Protein AF-A0A3S5DI33-F1 (afdb_monomer_lite)

Foldseek 3Di:
DVCVVLVLAPQSDFDDPVLVVVVVVCCPDCVCVVVPPPDPPPSGNPSDDD

InterPro domains:
  IPR036291 NAD(P)-binding domain superfamily [SSF51735] (3-35)

Secondary structure (DSSP, 8-state):
-HHHHHTT-TTSSPPPHHHHHHHHHHHTSGGGTT-SS------STTSS--

Structure (mmCIF, N/CA/C/O backbone):
data_AF-A0A3S5DI33-F1
#
_entry.id   AF-A0A3S5DI33-F1
#
loop_
_atom_site.group_PDB
_atom_site.id
_atom_site.type_symbol
_atom_site.label_atom_id
_atom_site.label_alt_id
_atom_site.label_comp_id
_atom_site.label_asym_id
_atom_site.label_entity_id
_atom_site.label_seq_id
_atom_site.pdbx_PDB_ins_code
_atom_site.Cartn_x
_atom_site.Cartn_y
_atom_site.Cartn_z
_atom_site.occupancy
_atom_site.B_iso_or_equiv
_atom_site.auth_seq_id
_atom_site.auth_comp_id
_atom_site.auth_asym_id
_atom_site.auth_atom_id
_atom_site.pdbx_PDB_model_num
ATOM 1 N N . MET A 1 1 ? -12.667 0.947 22.559 1.00 55.38 1 MET A N 1
ATOM 2 C CA . MET A 1 1 ? -11.304 0.446 22.251 1.00 55.38 1 MET A CA 1
ATOM 3 C C . MET A 1 1 ? -10.736 1.046 20.964 1.00 55.38 1 MET A C 1
ATOM 5 O O . MET A 1 1 ? -9.643 1.583 21.019 1.00 55.38 1 MET A O 1
ATOM 9 N N . THR A 1 2 ? -11.460 1.046 19.840 1.00 57.66 2 THR A N 1
ATOM 10 C CA . THR A 1 2 ? -11.008 1.618 18.548 1.00 57.66 2 THR A CA 1
ATOM 11 C C . THR A 1 2 ? -10.738 3.131 18.566 1.00 57.66 2 THR A C 1
ATOM 13 O O . THR A 1 2 ? -9.780 3.583 17.947 1.00 57.66 2 THR A O 1
ATOM 16 N N . ALA A 1 3 ? -11.523 3.910 19.319 1.00 58.50 3 ALA A N 1
ATOM 17 C CA . ALA A 1 3 ? -11.365 5.369 19.406 1.00 58.50 3 ALA A CA 1
ATOM 18 C C . ALA A 1 3 ? -9.995 5.821 19.960 1.00 58.50 3 ALA A C 1
ATOM 20 O O . ALA A 1 3 ? -9.441 6.805 19.482 1.00 58.50 3 ALA A O 1
ATOM 21 N N . ASN A 1 4 ? -9.409 5.076 20.906 1.00 60.66 4 ASN A N 1
ATOM 22 C CA . ASN A 1 4 ? -8.094 5.412 21.472 1.00 60.66 4 ASN A CA 1
ATOM 23 C C . ASN A 1 4 ? -6.939 5.127 20.502 1.00 60.66 4 ASN A C 1
ATOM 25 O O . ASN A 1 4 ? -5.901 5.772 20.588 1.00 60.66 4 ASN A O 1
ATOM 29 N N . ILE A 1 5 ? -7.114 4.176 19.580 1.00 61.22 5 ILE A N 1
ATOM 30 C CA . ILE A 1 5 ? -6.107 3.843 18.565 1.00 61.22 5 ILE A CA 1
ATOM 31 C C . ILE A 1 5 ? -6.062 4.939 17.493 1.00 61.22 5 ILE A C 1
ATOM 33 O O . ILE A 1 5 ? -4.9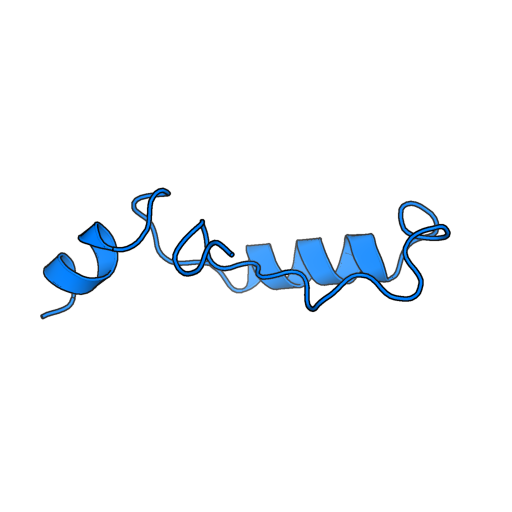80 5.347 17.091 1.00 61.22 5 ILE A O 1
ATOM 37 N N . LEU A 1 6 ? -7.219 5.479 17.093 1.00 61.38 6 LEU A N 1
ATOM 38 C CA . LEU A 1 6 ? -7.313 6.588 16.133 1.00 61.38 6 LEU A CA 1
ATOM 39 C C . LEU A 1 6 ? -6.622 7.868 16.621 1.00 61.38 6 LEU A C 1
ATOM 41 O O . LEU A 1 6 ? -5.97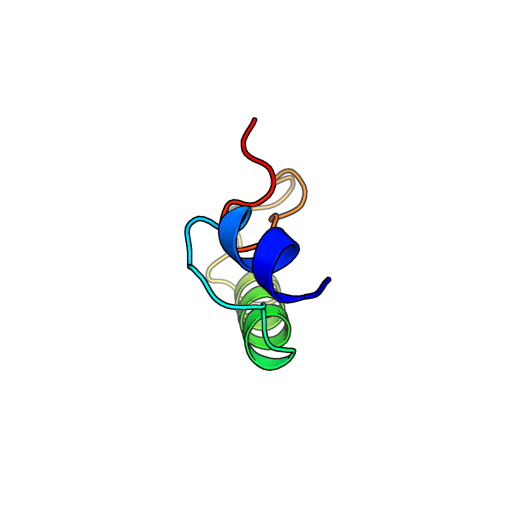1 8.538 15.825 1.00 61.38 6 LEU A O 1
ATOM 45 N N . ALA A 1 7 ? -6.690 8.159 17.923 1.00 62.84 7 ALA A N 1
ATOM 46 C CA . ALA A 1 7 ? -6.018 9.312 18.526 1.00 62.84 7 ALA A CA 1
ATOM 47 C C . ALA A 1 7 ? -4.478 9.239 18.454 1.00 62.84 7 ALA A C 1
ATOM 49 O O . ALA A 1 7 ? -3.812 10.265 18.561 1.00 62.84 7 ALA A O 1
ATOM 50 N N . ALA A 1 8 ? -3.909 8.043 18.260 1.00 61.38 8 ALA A N 1
ATOM 51 C CA . ALA A 1 8 ? -2.471 7.840 18.086 1.00 61.38 8 ALA A CA 1
ATOM 52 C C . ALA A 1 8 ? -2.001 8.018 16.627 1.00 61.38 8 ALA A C 1
ATOM 54 O O . ALA A 1 8 ? -0.798 7.991 16.371 1.00 61.38 8 ALA A O 1
ATOM 55 N N . PHE A 1 9 ? -2.919 8.204 15.670 1.00 59.03 9 PHE A N 1
ATOM 56 C CA . PHE A 1 9 ? -2.588 8.525 14.282 1.00 59.03 9 PHE A CA 1
ATOM 57 C C . PHE A 1 9 ? -2.687 10.037 14.057 1.00 59.03 9 PHE A C 1
ATOM 59 O O . PHE A 1 9 ? -3.794 10.575 14.087 1.00 59.03 9 PHE A O 1
ATOM 66 N N . PRO A 1 10 ? -1.583 10.732 13.730 1.00 71.69 10 PRO A N 1
ATOM 67 C CA . PRO A 1 10 ? -1.623 12.146 13.352 1.00 71.69 10 PRO A CA 1
ATOM 68 C C . PRO A 1 10 ? -2.607 12.462 12.214 1.00 71.69 10 PRO A C 1
ATOM 70 O O . PRO A 1 10 ? -3.208 13.531 12.193 1.00 71.69 10 PRO A O 1
ATOM 73 N N . MET A 1 11 ? -2.817 11.523 11.284 1.00 70.25 11 MET A N 1
ATOM 74 C CA . MET A 1 11 ? -3.798 11.662 10.196 1.00 70.25 11 MET A CA 1
ATOM 75 C C . MET A 1 11 ? -5.261 11.417 10.609 1.00 70.25 11 MET A C 1
ATOM 77 O O . MET A 1 11 ? -6.143 11.546 9.763 1.00 70.25 11 MET A O 1
ATOM 81 N N . ASN A 1 12 ? -5.529 11.059 11.871 1.00 72.94 12 ASN A N 1
ATOM 82 C CA . ASN A 1 12 ? -6.863 10.835 12.446 1.00 72.94 12 ASN A CA 1
ATOM 83 C C . ASN A 1 12 ? -7.780 9.920 11.602 1.00 72.94 12 ASN A C 1
ATOM 85 O O . ASN A 1 12 ? -9.005 10.042 11.600 1.00 72.94 12 ASN A O 1
ATOM 89 N N . ARG A 1 13 ? -7.173 8.997 10.852 1.00 78.19 13 ARG A N 1
ATOM 90 C CA . ARG A 1 13 ? -7.849 7.954 10.082 1.00 78.19 13 ARG A CA 1
ATOM 91 C C . ARG A 1 13 ? -6.971 6.714 10.020 1.00 78.19 13 ARG A C 1
ATOM 93 O O . ARG A 1 13 ? -5.749 6.808 10.120 1.00 78.19 13 ARG A O 1
ATOM 100 N N . LEU A 1 14 ? -7.598 5.565 9.795 1.00 77.31 14 LEU A N 1
ATOM 101 C CA . LEU A 1 14 ? -6.873 4.343 9.460 1.00 77.31 14 LEU A CA 1
ATOM 102 C C . LEU A 1 14 ? -6.368 4.410 8.012 1.00 77.31 14 LEU A C 1
ATOM 104 O O . LEU A 1 14 ? -6.969 5.071 7.157 1.00 77.31 14 LEU A O 1
ATOM 108 N N . GLY A 1 15 ? -5.253 3.727 7.755 1.00 77.00 15 GLY A N 1
ATOM 109 C CA . GLY A 1 15 ? -4.783 3.478 6.395 1.00 77.00 15 GLY A CA 1
ATOM 110 C C . GLY A 1 15 ? -5.741 2.545 5.656 1.00 77.00 15 GLY A C 1
ATOM 111 O O . GLY A 1 15 ? -6.282 1.614 6.252 1.00 77.00 15 GLY A O 1
ATOM 112 N N . ASP A 1 16 ? -5.943 2.804 4.369 1.00 83.62 16 ASP A N 1
ATOM 113 C CA . ASP A 1 16 ? -6.723 1.956 3.468 1.00 83.62 16 ASP A CA 1
ATOM 114 C C . ASP A 1 16 ? -5.777 1.082 2.621 1.00 83.62 16 ASP A C 1
ATOM 116 O O . ASP A 1 16 ? -4.631 1.454 2.354 1.00 83.62 16 ASP A O 1
ATOM 120 N N . ALA A 1 17 ? -6.249 -0.071 2.144 1.00 83.81 17 ALA A N 1
ATOM 121 C CA . ALA A 1 17 ? -5.514 -0.931 1.217 1.00 83.81 17 ALA A CA 1
ATOM 122 C C . ALA A 1 17 ? -5.082 -0.169 -0.049 1.00 83.81 17 ALA A C 1
ATOM 124 O O . ALA A 1 17 ? -4.006 -0.414 -0.597 1.00 83.81 17 ALA A O 1
ATOM 125 N N . ILE A 1 18 ? -5.887 0.809 -0.475 1.00 84.81 18 ILE A N 1
ATOM 126 C CA . ILE A 1 18 ? -5.573 1.691 -1.603 1.00 84.81 18 ILE A CA 1
ATOM 127 C C . ILE A 1 18 ? -4.347 2.573 -1.320 1.00 84.81 18 ILE A C 1
ATOM 129 O O . ILE A 1 18 ? -3.558 2.820 -2.234 1.00 84.81 18 ILE A O 1
ATOM 133 N N . ASP A 1 19 ? -4.148 3.029 -0.080 1.00 81.44 19 ASP A N 1
ATOM 134 C CA . ASP A 1 19 ? -2.984 3.847 0.283 1.00 81.44 19 ASP A CA 1
ATOM 135 C C . ASP A 1 19 ? -1.685 3.044 0.105 1.00 81.44 19 ASP A C 1
ATOM 137 O O . ASP A 1 19 ? -0.705 3.542 -0.452 1.00 81.44 19 ASP A O 1
ATOM 141 N N . ILE A 1 20 ? -1.710 1.764 0.493 1.00 83.19 20 ILE A N 1
ATOM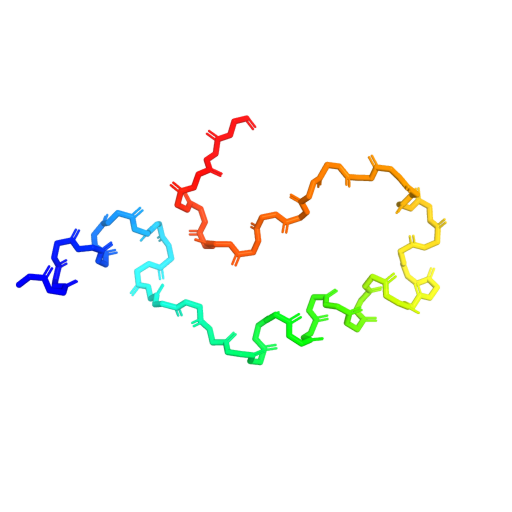 142 C CA . ILE A 1 20 ? -0.584 0.837 0.326 1.00 83.19 20 ILE A CA 1
ATOM 143 C C . ILE A 1 20 ? -0.357 0.493 -1.148 1.00 83.19 20 ILE A C 1
ATOM 145 O O . ILE A 1 20 ? 0.782 0.500 -1.614 1.00 83.19 20 ILE A O 1
ATOM 149 N N . ALA A 1 21 ? -1.423 0.234 -1.908 1.00 82.06 21 ALA A N 1
ATOM 150 C CA . ALA A 1 21 ? -1.313 -0.087 -3.329 1.00 82.06 21 ALA A CA 1
ATOM 151 C C . ALA A 1 21 ? -0.708 1.072 -4.140 1.00 82.06 21 ALA A C 1
ATOM 153 O O . ALA A 1 21 ? 0.142 0.850 -5.001 1.00 82.06 21 ALA A O 1
ATOM 154 N N . ARG A 1 22 ? -1.089 2.320 -3.837 1.00 84.62 22 ARG A N 1
ATOM 155 C CA . ARG A 1 22 ? -0.523 3.517 -4.483 1.00 84.62 22 ARG A CA 1
ATOM 156 C C . ARG A 1 22 ? 0.945 3.725 -4.132 1.00 84.62 22 ARG A C 1
ATOM 158 O O . ARG A 1 22 ? 1.739 4.064 -5.005 1.00 84.62 22 ARG A O 1
ATOM 165 N N . ALA A 1 23 ? 1.309 3.492 -2.877 1.00 79.50 23 ALA A N 1
ATOM 166 C CA . ALA A 1 23 ? 2.695 3.535 -2.440 1.00 79.50 23 ALA A CA 1
ATOM 167 C C . ALA A 1 23 ? 3.563 2.482 -3.149 1.00 79.50 23 ALA A C 1
ATOM 169 O O . ALA A 1 23 ? 4.652 2.797 -3.626 1.00 79.50 23 ALA A O 1
ATOM 170 N N . ALA A 1 24 ? 3.062 1.251 -3.272 1.00 82.12 24 ALA A N 1
ATOM 171 C CA . ALA A 1 24 ? 3.738 0.188 -4.006 1.00 82.12 24 ALA A CA 1
ATOM 172 C C . ALA A 1 24 ? 3.859 0.509 -5.505 1.00 82.12 24 ALA A C 1
ATOM 174 O O . ALA A 1 24 ? 4.911 0.275 -6.094 1.00 82.12 24 ALA A O 1
ATOM 175 N N . LEU A 1 25 ? 2.822 1.100 -6.110 1.00 85.25 25 LEU A N 1
ATOM 176 C CA . LEU A 1 25 ? 2.852 1.537 -7.507 1.00 85.25 25 LEU A CA 1
ATOM 177 C C . LEU A 1 25 ? 3.917 2.614 -7.750 1.00 85.25 25 LEU A C 1
ATOM 179 O O . LEU A 1 25 ? 4.648 2.534 -8.730 1.00 85.25 25 LEU A O 1
ATOM 183 N N . PHE A 1 26 ? 4.031 3.594 -6.849 1.00 85.44 26 PHE A N 1
ATOM 184 C CA . PHE A 1 26 ? 5.080 4.612 -6.923 1.00 85.44 26 PHE A CA 1
ATOM 185 C C . PHE A 1 26 ? 6.474 3.982 -6.845 1.00 85.44 26 PHE A C 1
ATOM 187 O O . PHE A 1 26 ? 7.306 4.268 -7.701 1.00 85.44 26 PHE A O 1
ATOM 194 N N . LEU A 1 27 ? 6.694 3.084 -5.877 1.00 81.19 27 LEU A N 1
ATOM 195 C CA . LEU A 1 27 ? 7.972 2.389 -5.676 1.00 81.19 27 LEU A CA 1
ATOM 196 C C . LEU A 1 27 ? 8.354 1.438 -6.824 1.00 81.19 27 LEU A C 1
ATOM 198 O O . LEU A 1 27 ? 9.533 1.160 -7.024 1.00 81.19 27 LEU A O 1
ATOM 202 N N . GLY A 1 28 ? 7.369 0.912 -7.553 1.00 80.25 28 GLY A N 1
ATOM 203 C CA . GLY A 1 28 ? 7.584 0.075 -8.734 1.00 80.25 28 GLY A CA 1
ATOM 204 C C . GLY A 1 28 ? 7.754 0.859 -10.038 1.00 80.25 28 GLY A C 1
ATOM 205 O O . GLY A 1 28 ? 7.949 0.243 -11.082 1.00 80.25 28 GLY A O 1
ATOM 206 N N . SER A 1 29 ? 7.647 2.189 -10.002 1.00 81.69 29 SER A N 1
ATOM 207 C CA . SER A 1 29 ? 7.760 3.055 -11.178 1.00 81.69 29 SER A CA 1
ATOM 208 C C . SER A 1 29 ? 9.131 3.728 -11.265 1.00 81.69 29 SER A C 1
ATOM 210 O O . SER A 1 29 ? 9.836 3.872 -10.268 1.00 81.69 29 SER A O 1
ATOM 212 N N . ASP A 1 30 ? 9.483 4.250 -12.440 1.00 81.31 30 ASP A N 1
ATOM 213 C CA . ASP A 1 30 ? 10.735 4.997 -12.630 1.00 81.31 30 ASP A CA 1
ATOM 214 C C . ASP A 1 30 ? 10.805 6.302 -11.812 1.00 81.31 30 ASP A C 1
ATOM 216 O O . ASP A 1 30 ? 11.887 6.871 -11.640 1.00 81.31 30 ASP A O 1
ATOM 220 N N . LEU A 1 31 ? 9.678 6.759 -11.245 1.00 80.25 31 LEU A N 1
ATOM 221 C CA . LEU A 1 31 ? 9.634 7.918 -10.346 1.00 80.25 31 LEU A CA 1
ATOM 222 C C . LEU A 1 31 ? 10.419 7.683 -9.048 1.00 80.25 31 LEU A C 1
ATOM 224 O O . LEU A 1 31 ? 10.874 8.643 -8.428 1.00 80.25 31 LEU A O 1
ATOM 228 N N . SER A 1 32 ? 10.614 6.426 -8.647 1.00 74.44 32 SER A N 1
ATOM 229 C CA . SER A 1 32 ? 11.435 6.043 -7.497 1.00 74.44 32 SER A CA 1
ATOM 230 C C . SER A 1 32 ? 12.782 5.440 -7.899 1.00 74.44 32 SER A C 1
ATOM 232 O O . SER A 1 32 ? 13.444 4.835 -7.060 1.00 74.44 32 SER A O 1
ATOM 234 N N . SER A 1 33 ? 13.228 5.613 -9.147 1.00 74.75 33 SER A N 1
ATOM 235 C CA . SER A 1 33 ? 14.478 5.027 -9.667 1.00 74.75 33 SER A CA 1
ATOM 236 C C . SER A 1 33 ? 15.730 5.409 -8.868 1.00 74.75 33 SER A C 1
ATOM 238 O O . SER A 1 33 ? 16.692 4.651 -8.831 1.00 74.75 33 SER A O 1
ATOM 240 N N . TYR A 1 34 ? 15.732 6.548 -8.171 1.00 75.88 34 TYR A N 1
ATOM 241 C CA . TYR A 1 34 ? 16.838 6.951 -7.293 1.00 75.88 34 TYR A CA 1
ATOM 242 C C . TYR A 1 34 ? 16.684 6.470 -5.830 1.00 75.88 34 TYR A C 1
ATOM 244 O O . TYR A 1 34 ? 17.577 6.660 -5.006 1.00 75.88 34 TYR A O 1
ATOM 252 N N . LEU A 1 35 ? 15.581 5.796 -5.490 1.00 69.56 35 LEU A N 1
ATOM 253 C CA . LEU A 1 35 ? 15.244 5.319 -4.143 1.00 69.56 35 LEU A CA 1
ATOM 254 C C . LEU A 1 35 ? 15.538 3.813 -3.992 1.00 69.56 35 LEU A C 1
ATOM 256 O O . LEU A 1 35 ? 14.640 2.999 -3.821 1.00 69.56 35 LEU A O 1
ATOM 260 N N . HIS A 1 36 ? 16.816 3.427 -4.027 1.00 61.56 36 HIS A N 1
ATOM 261 C CA . HIS A 1 36 ? 17.230 2.010 -4.010 1.00 61.56 36 HIS A CA 1
ATOM 262 C C . HIS A 1 36 ? 17.247 1.346 -2.622 1.00 61.56 36 HIS A C 1
ATOM 264 O O . HIS A 1 36 ? 17.072 0.137 -2.498 1.00 61.56 36 HIS A O 1
ATOM 270 N N . ARG A 1 37 ? 17.520 2.118 -1.564 1.00 58.16 37 ARG A N 1
ATOM 271 C CA . ARG A 1 37 ? 17.672 1.620 -0.183 1.00 58.16 37 ARG A CA 1
ATOM 272 C C . ARG A 1 37 ? 16.959 2.524 0.821 1.00 58.16 37 ARG A C 1
ATOM 274 O O . ARG A 1 37 ? 17.462 2.783 1.911 1.00 58.16 37 ARG A O 1
ATOM 281 N N . HIS A 1 38 ? 15.804 3.057 0.432 1.00 55.94 38 HIS A N 1
ATOM 282 C CA . HIS A 1 38 ? 14.998 3.823 1.370 1.00 55.94 38 HIS A CA 1
ATOM 283 C C . HIS A 1 38 ? 14.512 2.871 2.475 1.00 55.94 38 HIS A C 1
ATOM 285 O O . HIS A 1 38 ? 13.896 1.844 2.191 1.00 55.94 38 HIS A O 1
ATOM 291 N N . HIS A 1 39 ? 14.825 3.203 3.733 1.00 47.88 39 HIS A N 1
ATOM 292 C CA . HIS A 1 39 ? 14.286 2.556 4.937 1.00 47.88 39 HIS A CA 1
ATOM 293 C C . HIS A 1 39 ? 12.774 2.333 4.782 1.00 47.88 39 HIS A C 1
ATOM 295 O O . HIS A 1 39 ? 12.148 3.205 4.175 1.00 47.88 39 HIS A O 1
ATOM 301 N N . PRO A 1 40 ? 12.173 1.223 5.270 1.00 56.41 40 PRO A N 1
ATOM 302 C CA . PRO A 1 40 ? 10.825 0.809 4.883 1.00 56.41 40 PRO A CA 1
ATOM 303 C C . PRO A 1 40 ? 9.880 2.005 4.911 1.00 56.41 40 PRO A C 1
ATOM 305 O O . PRO A 1 40 ? 9.701 2.599 5.974 1.00 56.41 40 PRO A O 1
ATOM 308 N N . GLY A 1 41 ? 9.349 2.407 3.750 1.00 58.84 41 GLY A N 1
ATOM 309 C CA . GLY A 1 41 ? 8.410 3.520 3.664 1.00 58.84 41 GLY A CA 1
ATOM 310 C C . GLY A 1 41 ? 7.246 3.220 4.600 1.00 58.84 41 GLY A C 1
ATOM 311 O O . GLY A 1 41 ? 6.445 2.326 4.338 1.00 58.84 41 GLY A O 1
ATOM 312 N N . ARG A 1 42 ? 7.209 3.870 5.768 1.00 60.50 42 ARG A N 1
ATOM 313 C CA . ARG A 1 42 ? 6.194 3.590 6.783 1.00 60.50 42 ARG A CA 1
ATOM 314 C C . ARG A 1 42 ? 4.928 4.335 6.384 1.00 60.50 42 ARG A C 1
ATOM 316 O O . ARG A 1 42 ? 4.730 5.487 6.751 1.00 60.50 42 ARG A O 1
ATOM 323 N N . PHE A 1 43 ? 4.060 3.669 5.633 1.00 63.84 43 PHE A N 1
ATOM 324 C CA . PHE A 1 43 ? 2.753 4.192 5.227 1.00 63.84 43 PHE A CA 1
ATOM 325 C C . PHE A 1 43 ? 1.726 4.028 6.357 1.00 63.84 43 PHE A C 1
ATOM 327 O O . PHE A 1 43 ? 0.730 3.327 6.219 1.00 63.84 43 PHE A O 1
ATOM 334 N N . ASN A 1 44 ? 2.006 4.624 7.518 1.00 68.62 44 ASN A N 1
ATOM 335 C CA . ASN A 1 44 ? 1.203 4.457 8.734 1.00 68.62 44 ASN A CA 1
ATOM 336 C C . ASN A 1 44 ? 0.571 5.761 9.242 1.00 68.62 44 AS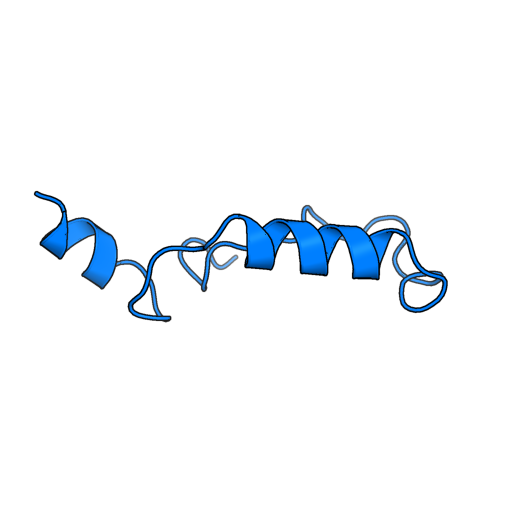N A C 1
ATOM 338 O O . ASN A 1 44 ? 0.187 5.835 10.405 1.00 68.62 44 ASN A O 1
ATOM 342 N N . GLY A 1 45 ? 0.515 6.804 8.409 1.00 61.28 45 GLY A N 1
ATOM 343 C CA . GLY A 1 45 ? -0.107 8.080 8.771 1.00 61.28 45 GLY A CA 1
ATOM 344 C C . GLY A 1 45 ? 0.553 8.805 9.949 1.00 61.28 45 GLY A C 1
ATOM 345 O O . GLY A 1 45 ? -0.118 9.582 10.623 1.00 61.28 45 GLY A O 1
ATOM 346 N N . GLY A 1 46 ? 1.839 8.536 10.213 1.00 60.44 46 GLY A N 1
ATOM 347 C CA . GLY A 1 46 ? 2.606 9.163 11.294 1.00 60.44 46 GLY A CA 1
ATOM 348 C C . GLY A 1 4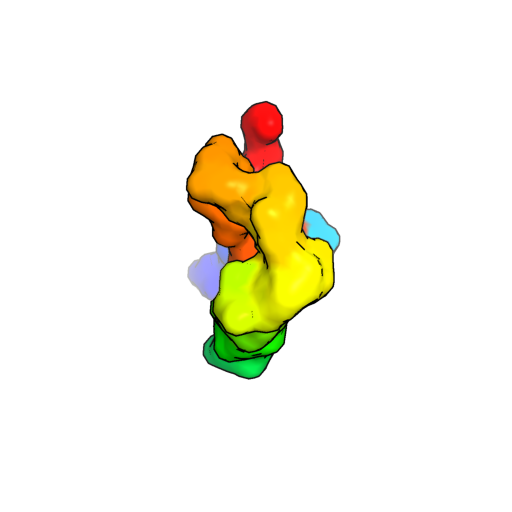6 ? 2.539 8.429 12.635 1.00 60.44 46 GLY A C 1
ATOM 349 O O . GLY A 1 46 ? 3.009 8.960 13.633 1.00 60.44 46 GLY A O 1
ATOM 350 N N . MET A 1 47 ? 1.994 7.209 12.679 1.00 66.69 47 MET A N 1
ATOM 351 C CA . MET A 1 47 ? 1.923 6.399 13.906 1.00 66.69 47 MET A CA 1
ATOM 352 C C . MET A 1 47 ? 3.306 6.055 14.499 1.00 66.69 47 MET A C 1
ATOM 354 O O . MET A 1 47 ? 3.417 5.798 15.691 1.00 66.69 47 MET A O 1
ATOM 358 N N . LEU A 1 48 ? 4.370 6.026 13.684 1.00 64.06 48 LEU A N 1
ATOM 359 C CA . LEU A 1 48 ? 5.752 5.794 14.130 1.00 64.06 48 LEU A CA 1
ATOM 360 C C . LEU A 1 48 ? 6.696 6.719 13.360 1.00 64.06 48 LEU A C 1
ATOM 362 O O . LEU A 1 48 ? 6.959 6.479 12.180 1.00 64.06 48 LEU A O 1
ATOM 366 N N . ILE A 1 49 ? 7.201 7.747 14.040 1.00 62.56 49 ILE A N 1
ATOM 367 C CA . ILE A 1 49 ? 8.153 8.736 13.521 1.00 62.56 49 ILE A CA 1
ATOM 368 C C . ILE A 1 49 ? 9.481 8.516 14.260 1.00 62.56 49 ILE A C 1
ATOM 370 O O . ILE A 1 49 ? 9.482 8.430 15.487 1.00 62.56 49 ILE A O 1
ATOM 374 N N . HIS A 1 50 ? 10.580 8.368 13.522 1.00 66.31 50 HIS A N 1
ATOM 375 C CA . HIS A 1 50 ? 11.950 8.260 14.037 1.00 66.31 50 HIS A CA 1
ATOM 376 C C . HIS A 1 50 ? 12.895 8.992 13.088 1.00 66.31 50 HIS A C 1
ATOM 378 O O . HIS A 1 50 ? 12.555 9.036 11.881 1.00 66.31 50 HIS A O 1
#

Radius of gyration: 13.25 Å; chains: 1; bounding box: 29×13×35 Å

Organism: Klebsiella pneumoniae (NCBI:tx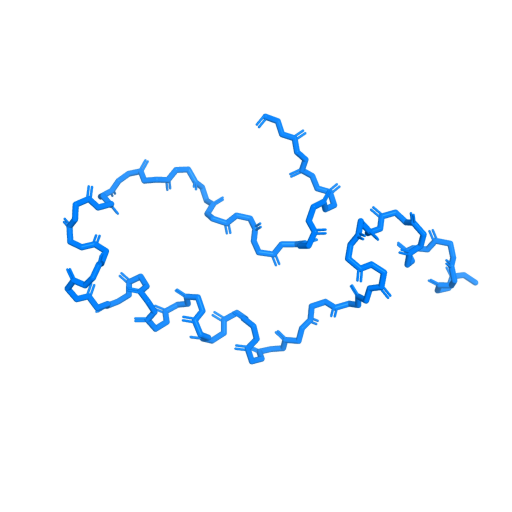id573)

Sequence (50 aa):
MTANILAAFPMNRLGDAIDIARAALFLGSDLSSYLHRHHPGRFNGGMLIH

pLDDT: mean 70.27, std 10.42, range [47.88, 85.44]